Protein AF-A0A535RV31-F1 (afdb_monomer_lite)

Sequence (159 aa):
MTGQFFFTAIAGLALSIAGFGALVATFRRDAAWSRTELWRLRSIVLLGFVCMFLALAPLPLYYAVAGDEMLAIRLSSLLLVIAEVWEVRNALAERNEWQSRDWVRRYIAVAASQVAFNLLNVALGSVWLLMIGLLTRLSHPALLFIRVLRDFQPPIAGE

Foldseek 3Di:
DPCLVLLQVLLVLLQVQLVVLVVVCVVCVPPDDDPVNVVLSVCLNVLSNLLNCLSVQLVVLCVVVVNPQLQSLLVSLVSLLVVLVVVLVVLVVCVVVDPDNVVSVVSNVVSVVLNVLSVVCNVVSDPVSSSVSSVVSSVVSVVSVVVVVVVPPDPDPPD

Structure (mmCIF, N/CA/C/O backbone):
data_AF-A0A535RV31-F1
#
_entry.id   AF-A0A535RV31-F1
#
loop_
_atom_site.group_PDB
_atom_site.id
_atom_site.type_symbol
_atom_site.label_atom_id
_atom_site.label_alt_id
_atom_site.label_comp_id
_atom_site.label_asym_id
_atom_site.label_entity_id
_atom_site.label_seq_id
_atom_site.pdbx_PDB_ins_code
_atom_site.Cartn_x
_atom_site.Cartn_y
_atom_site.Cartn_z
_atom_site.occupancy
_atom_site.B_iso_or_equiv
_atom_site.auth_seq_id
_atom_site.auth_comp_id
_atom_site.auth_asym_id
_atom_site.auth_atom_id
_atom_site.pdbx_PDB_model_num
ATOM 1 N N . MET A 1 1 ? 18.506 0.780 -8.337 1.00 80.31 1 MET A N 1
ATOM 2 C CA . MET A 1 1 ? 17.109 1.206 -8.541 1.00 80.31 1 MET A CA 1
ATOM 3 C C . MET A 1 1 ? 16.897 2.557 -7.880 1.00 80.31 1 MET A C 1
ATOM 5 O O . MET A 1 1 ? 17.259 2.727 -6.716 1.00 80.31 1 MET A O 1
ATOM 9 N N . THR A 1 2 ? 16.336 3.512 -8.608 1.00 92.62 2 THR A N 1
ATOM 10 C CA . THR A 1 2 ? 15.964 4.832 -8.092 1.00 92.62 2 THR A CA 1
ATOM 11 C C . THR A 1 2 ? 14.908 4.684 -6.997 1.00 92.62 2 THR A C 1
ATOM 13 O O . THR A 1 2 ? 14.023 3.839 -7.080 1.00 92.62 2 THR A O 1
ATOM 16 N N . GLY A 1 3 ? 15.002 5.486 -5.935 1.00 92.38 3 GLY A N 1
ATOM 17 C CA . GLY A 1 3 ? 14.011 5.470 -4.852 1.00 92.38 3 GLY A CA 1
ATOM 18 C C . GLY A 1 3 ? 14.163 4.333 -3.834 1.00 92.38 3 GLY A C 1
ATOM 19 O O . GLY A 1 3 ? 13.337 4.228 -2.933 1.00 92.38 3 GLY A O 1
ATOM 20 N N . GLN A 1 4 ? 15.233 3.527 -3.899 1.00 94.44 4 GLN A N 1
ATOM 21 C CA . GLN A 1 4 ? 15.470 2.418 -2.960 1.00 94.44 4 GLN A CA 1
ATOM 22 C C . GLN A 1 4 ? 15.355 2.830 -1.484 1.00 94.44 4 GLN A C 1
ATOM 24 O O . GLN A 1 4 ? 14.677 2.150 -0.718 1.00 94.44 4 GLN A O 1
ATOM 29 N N . PHE A 1 5 ? 15.962 3.958 -1.092 1.00 96.50 5 PHE A N 1
ATOM 30 C CA . PHE A 1 5 ? 15.863 4.474 0.277 1.00 96.50 5 PHE A CA 1
ATOM 31 C C . PHE A 1 5 ? 14.405 4.694 0.705 1.00 96.50 5 PHE A C 1
ATOM 33 O O . PHE A 1 5 ? 13.995 4.254 1.778 1.00 96.50 5 PHE A O 1
ATOM 40 N N . PHE A 1 6 ? 13.601 5.320 -0.158 1.00 97.44 6 PHE A N 1
ATOM 41 C CA . PHE A 1 6 ? 12.187 5.563 0.108 1.00 97.44 6 PHE A CA 1
ATOM 42 C C . PHE A 1 6 ? 11.416 4.254 0.285 1.00 97.44 6 PHE A C 1
ATOM 44 O O . PHE A 1 6 ? 10.672 4.110 1.249 1.00 97.44 6 PHE A O 1
ATOM 51 N N . PHE A 1 7 ? 11.629 3.279 -0.598 1.00 97.50 7 PHE A N 1
ATOM 52 C CA . PHE A 1 7 ? 10.985 1.967 -0.518 1.00 97.50 7 PHE A CA 1
ATOM 53 C C . PHE A 1 7 ? 11.292 1.256 0.802 1.00 97.50 7 PHE A C 1
ATOM 55 O O . PHE A 1 7 ? 10.381 0.801 1.494 1.00 97.50 7 PHE A O 1
ATOM 62 N N . THR A 1 8 ? 12.561 1.251 1.217 1.00 96.88 8 THR A N 1
ATOM 63 C CA . THR A 1 8 ? 12.958 0.683 2.511 1.00 96.88 8 THR A CA 1
ATOM 64 C C . THR A 1 8 ? 12.392 1.462 3.700 1.00 96.88 8 THR A C 1
ATOM 66 O O . THR A 1 8 ? 11.986 0.852 4.688 1.00 96.88 8 THR A O 1
ATOM 69 N N . ALA A 1 9 ? 12.294 2.792 3.603 1.00 97.69 9 ALA A N 1
ATOM 70 C CA . ALA A 1 9 ? 11.711 3.625 4.651 1.00 97.69 9 ALA A CA 1
ATOM 71 C C . ALA A 1 9 ? 10.204 3.366 4.806 1.00 97.69 9 ALA A C 1
ATOM 73 O O . ALA A 1 9 ? 9.735 3.150 5.922 1.00 97.69 9 ALA A O 1
ATOM 74 N N . ILE A 1 10 ? 9.450 3.306 3.702 1.00 97.94 10 ILE A N 1
ATOM 75 C CA . ILE A 1 10 ? 8.023 2.953 3.728 1.00 97.94 10 ILE A CA 1
ATOM 76 C C . ILE A 1 10 ? 7.827 1.545 4.290 1.00 97.94 10 ILE A C 1
ATOM 78 O O . ILE A 1 10 ? 6.932 1.349 5.109 1.00 97.94 10 ILE A O 1
ATOM 82 N N . ALA A 1 11 ? 8.672 0.581 3.914 1.00 97.81 11 ALA A N 1
ATOM 83 C CA . ALA A 1 11 ? 8.607 -0.766 4.469 1.00 97.81 11 ALA A CA 1
ATOM 84 C C . ALA A 1 11 ? 8.814 -0.773 5.994 1.00 97.81 11 ALA A C 1
ATOM 86 O O . ALA A 1 11 ? 8.032 -1.392 6.717 1.00 97.81 11 ALA A O 1
ATOM 87 N N . GLY A 1 12 ? 9.812 -0.036 6.493 1.00 97.62 12 GLY A N 1
ATOM 88 C CA . GLY A 1 12 ? 10.065 0.107 7.928 1.00 97.62 12 GLY A CA 1
ATOM 89 C C . GLY A 1 12 ? 8.914 0.790 8.675 1.00 97.62 12 GLY A C 1
ATOM 90 O O . GLY A 1 12 ? 8.516 0.335 9.750 1.00 97.62 12 GLY A O 1
ATOM 91 N N . LEU A 1 13 ? 8.321 1.836 8.092 1.00 97.31 13 LEU A N 1
ATOM 92 C CA . LEU A 1 13 ? 7.148 2.512 8.654 1.00 97.31 13 LEU A CA 1
ATOM 93 C C . LEU A 1 13 ? 5.928 1.583 8.699 1.00 97.31 13 LEU A C 1
ATOM 95 O O . LEU A 1 13 ? 5.239 1.518 9.716 1.00 97.31 13 LEU A O 1
ATOM 99 N N . ALA A 1 14 ? 5.680 0.831 7.627 1.00 97.12 14 ALA A N 1
ATOM 100 C CA . ALA A 1 14 ? 4.579 -0.120 7.546 1.00 97.12 14 ALA A CA 1
ATOM 101 C C . ALA A 1 14 ? 4.707 -1.237 8.595 1.00 97.12 14 ALA A C 1
ATOM 103 O O . ALA A 1 14 ? 3.740 -1.539 9.300 1.00 97.12 14 ALA A O 1
ATOM 104 N N . LEU A 1 15 ? 5.916 -1.786 8.758 1.00 97.12 15 LEU A N 1
ATOM 105 C CA . LEU A 1 15 ? 6.223 -2.769 9.796 1.00 97.12 15 LEU A CA 1
ATOM 106 C C . LEU A 1 15 ? 6.047 -2.185 11.205 1.00 97.12 15 LEU A C 1
ATOM 108 O O . LEU A 1 15 ? 5.484 -2.845 12.075 1.00 97.12 15 LEU A O 1
ATOM 112 N N . SER A 1 16 ? 6.464 -0.936 11.422 1.00 96.56 16 SER A N 1
ATOM 113 C CA . SER A 1 16 ? 6.292 -0.244 12.706 1.00 96.56 16 SER A CA 1
ATOM 114 C C . SER A 1 16 ? 4.814 -0.078 13.067 1.00 96.56 16 SER A C 1
ATOM 116 O O . SER A 1 16 ? 4.419 -0.381 14.189 1.00 96.56 16 SER A O 1
ATOM 118 N N . ILE A 1 17 ? 3.971 0.324 12.109 1.00 94.75 17 ILE A N 1
ATOM 119 C CA . ILE A 1 17 ? 2.518 0.440 12.312 1.00 94.75 17 ILE A CA 1
ATOM 120 C C . ILE A 1 17 ? 1.896 -0.925 12.641 1.00 94.75 17 ILE A C 1
ATOM 122 O O . ILE A 1 17 ? 1.085 -1.017 13.565 1.00 94.75 17 ILE A O 1
ATOM 126 N N . ALA A 1 18 ? 2.295 -1.991 11.937 1.00 94.31 18 ALA A N 1
ATOM 127 C CA . ALA A 1 18 ? 1.847 -3.347 12.254 1.00 94.31 18 ALA A CA 1
ATOM 128 C C . ALA A 1 18 ? 2.269 -3.763 13.676 1.00 94.31 18 ALA A C 1
ATOM 130 O O . ALA A 1 18 ? 1.452 -4.286 14.436 1.00 94.31 18 ALA A O 1
ATOM 131 N N . GLY A 1 19 ? 3.514 -3.467 14.063 1.00 92.94 19 GLY A N 1
ATOM 132 C CA . GLY A 1 19 ? 4.037 -3.711 15.406 1.00 92.94 19 GLY A CA 1
ATOM 133 C C . GLY A 1 19 ? 3.261 -2.961 16.490 1.00 92.94 19 GLY A C 1
ATOM 134 O O . GLY A 1 19 ? 2.874 -3.560 17.492 1.00 92.94 19 GLY A O 1
ATOM 135 N N . PHE A 1 20 ? 2.947 -1.681 16.276 1.00 90.56 20 PHE A N 1
ATOM 136 C CA . PHE A 1 20 ? 2.119 -0.912 17.207 1.00 90.56 20 PHE A CA 1
ATOM 137 C C . PHE A 1 20 ? 0.701 -1.478 17.327 1.00 90.56 20 PHE A C 1
ATOM 139 O O . PHE A 1 20 ? 0.184 -1.575 18.438 1.00 90.56 20 PHE A O 1
ATOM 146 N N . GLY A 1 21 ? 0.092 -1.920 16.222 1.00 87.50 21 GLY A N 1
ATOM 147 C CA . GLY A 1 21 ? -1.194 -2.623 16.258 1.00 87.50 21 GLY A CA 1
ATOM 148 C C . GLY A 1 21 ? -1.153 -3.881 17.134 1.00 87.50 21 GLY A C 1
ATOM 149 O O . GLY A 1 21 ? -2.038 -4.090 17.963 1.00 87.50 21 GLY A O 1
ATOM 150 N N . ALA A 1 22 ? -0.092 -4.684 17.019 1.00 87.81 22 ALA A N 1
ATOM 151 C CA . ALA A 1 22 ? 0.097 -5.870 17.854 1.00 87.81 22 ALA A CA 1
ATOM 152 C C . ALA A 1 22 ? 0.332 -5.526 19.340 1.00 87.81 22 ALA A C 1
ATOM 154 O O . ALA A 1 22 ? -0.211 -6.192 20.221 1.00 87.81 22 ALA A O 1
ATOM 155 N N . LEU A 1 23 ? 1.087 -4.462 19.640 1.00 89.94 23 LEU A N 1
ATOM 156 C CA . LEU A 1 23 ? 1.290 -3.991 21.016 1.00 89.94 23 LEU A CA 1
ATOM 157 C C . LEU A 1 23 ? -0.024 -3.552 21.669 1.00 89.94 23 LEU A C 1
ATOM 159 O O . LEU A 1 23 ? -0.289 -3.922 22.811 1.00 89.94 23 LEU A O 1
ATOM 163 N N . VAL A 1 24 ? -0.871 -2.822 20.939 1.00 86.19 24 VAL A N 1
ATOM 164 C CA . VAL A 1 24 ? -2.191 -2.405 21.432 1.00 86.19 24 VAL A CA 1
ATOM 165 C C . VAL A 1 24 ? -3.056 -3.613 21.804 1.00 86.19 24 VAL A C 1
ATOM 167 O O . VAL A 1 24 ? -3.704 -3.601 22.852 1.00 86.19 24 VAL A O 1
ATOM 170 N N . ALA A 1 25 ? -3.035 -4.672 20.989 1.00 85.19 25 ALA A N 1
ATOM 171 C CA . ALA A 1 25 ? -3.746 -5.910 21.298 1.00 85.19 25 ALA A CA 1
ATOM 172 C C . ALA A 1 25 ? -3.227 -6.559 22.596 1.00 85.19 25 ALA A C 1
ATOM 174 O O . ALA A 1 25 ? -4.024 -6.984 23.431 1.00 85.19 25 ALA A O 1
ATOM 175 N N . THR A 1 26 ? -1.907 -6.570 22.807 1.00 86.19 26 THR A N 1
ATOM 176 C CA . THR A 1 26 ? -1.280 -7.124 24.018 1.00 86.19 26 THR A CA 1
ATOM 177 C C . THR A 1 26 ? -1.637 -6.334 25.281 1.00 86.19 26 THR A C 1
ATOM 179 O O . THR A 1 26 ? -1.976 -6.934 26.301 1.00 86.19 26 THR A O 1
ATOM 182 N N . PHE A 1 27 ? -1.617 -4.998 25.233 1.00 84.56 27 PHE A N 1
ATOM 183 C CA . PHE A 1 27 ? -1.932 -4.159 26.400 1.00 84.56 27 PHE A CA 1
ATOM 184 C C . PHE A 1 27 ? -3.404 -4.222 26.832 1.00 84.56 27 PHE A C 1
ATOM 186 O O . PHE A 1 27 ? -3.714 -3.931 27.984 1.00 84.56 27 PHE A O 1
ATOM 193 N N . ARG A 1 28 ? -4.313 -4.631 25.940 1.00 80.00 28 ARG A N 1
ATOM 194 C CA . ARG A 1 28 ? -5.748 -4.809 26.227 1.00 80.00 28 ARG A CA 1
ATOM 195 C C . ARG A 1 28 ? -6.199 -6.269 26.141 1.00 80.00 28 ARG A C 1
ATOM 197 O O . ARG A 1 28 ? -7.364 -6.538 25.860 1.00 80.00 28 ARG A O 1
ATOM 204 N N . ARG A 1 29 ? -5.299 -7.219 26.413 1.00 74.88 29 ARG A N 1
ATOM 205 C CA . ARG A 1 29 ? -5.598 -8.662 26.350 1.00 74.88 29 ARG A CA 1
ATOM 206 C C . ARG A 1 29 ? -6.840 -9.074 27.161 1.00 74.88 29 ARG A C 1
ATOM 208 O O . ARG A 1 29 ? -7.578 -9.944 26.720 1.00 74.88 29 ARG A O 1
ATOM 215 N N . ASP A 1 30 ? -7.082 -8.407 28.291 1.00 76.75 30 ASP A N 1
ATOM 216 C CA . ASP A 1 30 ? -8.163 -8.721 29.237 1.00 76.75 30 ASP A CA 1
ATOM 217 C C . ASP A 1 30 ? -9.391 -7.796 29.069 1.00 76.75 30 ASP A C 1
ATOM 219 O O . ASP A 1 30 ? -10.349 -7.873 29.836 1.00 76.75 30 ASP A O 1
ATOM 223 N N . ALA A 1 31 ? -9.383 -6.897 28.076 1.00 77.12 31 ALA A N 1
ATOM 224 C CA . ALA A 1 31 ? -10.493 -5.985 27.820 1.00 77.12 31 ALA A CA 1
ATOM 225 C C . ALA A 1 31 ? -11.602 -6.660 26.996 1.00 77.12 31 ALA A C 1
ATOM 227 O O . ALA A 1 31 ? -11.334 -7.442 26.083 1.00 77.12 31 ALA A O 1
ATOM 228 N N . ALA A 1 32 ? -12.860 -6.291 27.252 1.00 79.25 32 ALA A N 1
ATOM 229 C CA . ALA A 1 32 ? -13.949 -6.621 26.341 1.00 79.25 32 ALA A CA 1
ATOM 230 C C . ALA A 1 32 ? -13.768 -5.830 25.038 1.00 79.25 32 ALA A C 1
ATOM 232 O O . ALA A 1 32 ? -13.712 -4.598 25.054 1.00 79.25 32 ALA A O 1
ATOM 233 N N . TRP A 1 33 ? -13.664 -6.540 23.915 1.00 79.19 33 TRP A N 1
ATOM 234 C CA . TRP A 1 33 ? -13.532 -5.927 22.600 1.00 79.19 33 TRP A CA 1
ATOM 235 C C . TRP A 1 33 ? -14.867 -5.920 21.866 1.00 79.19 33 TRP A C 1
ATOM 237 O O . TRP A 1 33 ? -15.532 -6.950 21.733 1.00 79.19 33 TRP A O 1
ATOM 247 N N . SER A 1 34 ? -15.226 -4.776 21.294 1.00 80.81 34 SER A N 1
ATOM 248 C CA . SER A 1 34 ? -16.249 -4.740 20.256 1.00 80.81 34 SER A CA 1
ATOM 249 C C . SER A 1 34 ? -15.731 -5.405 18.973 1.00 80.81 34 SER A C 1
ATOM 251 O O . SER A 1 34 ? -14.531 -5.409 18.675 1.00 80.81 34 SER A O 1
ATOM 253 N N . ARG A 1 35 ? -16.648 -5.928 18.148 1.00 78.25 35 ARG A N 1
ATOM 254 C CA . ARG A 1 35 ? -16.304 -6.486 16.824 1.00 78.25 35 ARG A CA 1
ATOM 255 C C . ARG A 1 35 ? -15.551 -5.471 15.954 1.00 78.25 35 ARG A C 1
ATOM 257 O O . ARG A 1 35 ? -14.606 -5.835 15.260 1.00 78.25 35 ARG A O 1
ATOM 264 N N . THR A 1 36 ? -15.930 -4.197 16.040 1.00 76.06 36 THR A N 1
ATOM 265 C CA . THR A 1 36 ? -15.329 -3.095 15.279 1.00 76.06 36 THR A CA 1
ATOM 266 C C . THR A 1 36 ? -13.892 -2.795 15.709 1.00 76.06 36 THR A C 1
ATOM 268 O O . THR A 1 36 ? -13.065 -2.448 14.865 1.00 76.06 36 THR A O 1
ATOM 271 N N . GLU A 1 37 ? -13.569 -2.904 17.001 1.00 79.62 37 GLU A N 1
ATOM 272 C CA . GLU A 1 37 ? -12.192 -2.735 17.486 1.00 79.62 37 GLU A CA 1
ATOM 273 C C . GLU A 1 37 ? -11.300 -3.905 17.048 1.00 79.62 37 GLU A C 1
ATOM 275 O O . GLU A 1 37 ? -10.202 -3.668 16.544 1.00 79.62 37 GLU A O 1
ATOM 280 N N . LEU A 1 38 ? -11.787 -5.150 17.157 1.00 83.31 38 LEU A N 1
ATOM 281 C CA . LEU A 1 38 ? -11.052 -6.336 16.692 1.00 83.31 38 LEU A CA 1
ATOM 282 C C . LEU A 1 38 ? -10.774 -6.281 15.192 1.00 83.31 38 LEU A C 1
ATOM 284 O O . LEU A 1 38 ? -9.643 -6.517 14.763 1.00 83.31 38 LEU A O 1
ATOM 288 N N . TRP A 1 39 ? -11.791 -5.937 14.397 1.00 82.69 39 TRP A N 1
ATOM 289 C CA . TRP A 1 39 ? -11.634 -5.758 12.958 1.00 82.69 39 TRP A CA 1
ATOM 290 C C . TRP A 1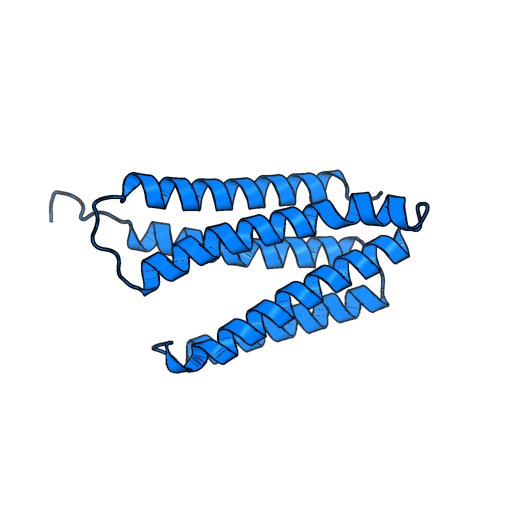 39 ? -10.590 -4.678 12.658 1.00 82.69 39 TRP A C 1
ATOM 292 O O . TRP A 1 39 ? -9.678 -4.919 11.873 1.00 82.69 39 TRP A O 1
ATOM 302 N N . ARG A 1 40 ? -10.642 -3.522 13.339 1.00 84.44 40 ARG A N 1
ATOM 303 C CA . ARG A 1 40 ? -9.667 -2.439 13.131 1.00 84.44 40 ARG A CA 1
ATOM 304 C C . ARG A 1 40 ? -8.241 -2.870 13.446 1.00 84.44 40 ARG A C 1
ATOM 306 O O . ARG A 1 40 ? -7.359 -2.617 12.631 1.00 84.44 40 ARG A O 1
ATOM 313 N N . LEU A 1 41 ? -8.009 -3.524 14.583 1.00 87.88 41 LEU A N 1
ATOM 314 C CA . LEU A 1 41 ? -6.674 -3.999 14.957 1.00 87.88 41 LEU A CA 1
ATOM 315 C C . LEU A 1 41 ? -6.138 -5.034 13.974 1.00 87.88 41 LEU A C 1
ATOM 317 O O . LEU A 1 41 ? -5.004 -4.907 13.509 1.00 87.88 41 LEU A O 1
ATOM 321 N N . ARG A 1 42 ? -6.966 -6.011 13.594 1.00 87.94 42 ARG A N 1
ATOM 322 C CA . ARG A 1 42 ? -6.605 -7.001 12.575 1.00 87.94 42 ARG A CA 1
ATOM 323 C C . ARG A 1 42 ? -6.262 -6.326 11.246 1.00 87.94 42 ARG A C 1
ATOM 325 O O . ARG A 1 42 ? -5.250 -6.673 10.639 1.00 87.94 42 ARG A O 1
ATOM 332 N N . SER A 1 43 ? -7.059 -5.348 10.822 1.00 88.06 43 SER A N 1
ATOM 333 C CA . SER A 1 43 ? -6.828 -4.589 9.593 1.00 88.06 43 SER A CA 1
ATOM 334 C C . SER A 1 43 ? -5.531 -3.784 9.650 1.00 88.06 43 SER A C 1
ATOM 336 O O . SER A 1 43 ? -4.775 -3.834 8.689 1.00 88.06 43 SER A O 1
ATOM 338 N N . ILE A 1 44 ? -5.207 -3.115 10.765 1.00 90.88 44 ILE A N 1
ATOM 339 C CA . ILE A 1 44 ? -3.932 -2.388 10.933 1.00 90.88 44 ILE A CA 1
ATOM 340 C C . ILE A 1 44 ? -2.740 -3.321 10.697 1.00 90.88 44 ILE A C 1
ATOM 342 O O . ILE A 1 44 ? -1.849 -2.989 9.916 1.00 90.88 44 ILE A O 1
ATOM 346 N N . VAL A 1 45 ? -2.740 -4.493 11.340 1.00 93.00 45 VAL A N 1
ATOM 347 C CA . VAL A 1 45 ? -1.636 -5.457 11.241 1.00 93.00 45 VAL A CA 1
ATOM 348 C C . VAL A 1 45 ? -1.534 -6.032 9.828 1.00 93.00 45 VAL A C 1
ATOM 350 O O . VAL A 1 45 ? -0.461 -5.994 9.228 1.00 93.00 45 VAL A O 1
ATOM 353 N N . LEU A 1 46 ? -2.646 -6.520 9.265 1.00 92.19 46 LEU A N 1
ATOM 354 C CA . LEU A 1 46 ? -2.663 -7.101 7.920 1.00 92.19 46 LEU A CA 1
ATOM 355 C C . LEU A 1 46 ? -2.250 -6.083 6.854 1.00 92.19 46 LEU A C 1
ATOM 357 O O . LEU A 1 46 ? -1.385 -6.373 6.030 1.00 92.19 46 LEU A O 1
ATOM 361 N N . LEU A 1 47 ? -2.829 -4.883 6.884 1.00 92.56 47 LEU A N 1
ATOM 362 C CA . LEU A 1 47 ? -2.503 -3.824 5.932 1.00 92.56 47 LEU A CA 1
ATOM 363 C C . LEU A 1 47 ? -1.064 -3.341 6.104 1.00 92.56 47 LEU A C 1
ATOM 365 O O . LEU A 1 47 ? -0.398 -3.100 5.104 1.00 92.56 47 LEU A O 1
ATOM 369 N N . GLY A 1 48 ? -0.562 -3.241 7.337 1.00 95.31 48 GLY A N 1
ATOM 370 C CA . GLY A 1 48 ? 0.837 -2.907 7.599 1.00 95.31 48 GLY A CA 1
ATOM 371 C C . GLY A 1 48 ? 1.797 -3.915 6.961 1.00 95.31 48 GLY A C 1
ATOM 372 O O . GLY A 1 48 ? 2.712 -3.516 6.243 1.00 95.31 48 GLY A O 1
ATOM 373 N N . PHE A 1 49 ? 1.545 -5.220 7.109 1.00 95.75 49 PHE A N 1
ATOM 374 C CA . PHE A 1 49 ? 2.349 -6.244 6.432 1.00 95.75 49 PHE A CA 1
ATOM 375 C C . PHE A 1 49 ? 2.231 -6.184 4.907 1.00 95.75 49 PHE A C 1
ATOM 377 O O . PHE A 1 49 ? 3.245 -6.258 4.215 1.00 95.75 49 PHE A O 1
ATOM 384 N N . VAL A 1 50 ? 1.023 -6.008 4.369 1.00 96.06 50 VAL A N 1
ATOM 385 C CA . VAL A 1 50 ? 0.820 -5.863 2.919 1.00 96.06 50 VAL A CA 1
ATOM 386 C C . VAL A 1 50 ? 1.592 -4.652 2.386 1.00 96.06 50 VAL A C 1
ATOM 388 O O . VAL A 1 50 ? 2.335 -4.786 1.419 1.00 96.06 50 VAL A O 1
ATOM 391 N N . CYS A 1 51 ? 1.493 -3.493 3.040 1.00 96.75 51 CYS A N 1
ATOM 392 C CA . CYS A 1 51 ? 2.249 -2.292 2.682 1.00 96.75 51 CYS A CA 1
ATOM 393 C C . CYS A 1 51 ? 3.762 -2.519 2.748 1.00 96.75 51 CYS A C 1
ATOM 395 O O . CYS A 1 51 ? 4.476 -2.063 1.859 1.00 96.75 51 CYS A O 1
ATOM 397 N N . MET A 1 52 ? 4.252 -3.243 3.760 1.00 97.88 52 MET A N 1
ATOM 398 C CA . MET A 1 52 ? 5.668 -3.593 3.874 1.00 97.88 52 MET A CA 1
ATOM 399 C C . MET A 1 52 ? 6.132 -4.411 2.664 1.00 97.88 52 MET A C 1
ATOM 401 O O . MET A 1 52 ? 7.117 -4.047 2.025 1.00 97.88 52 MET A O 1
ATOM 405 N N . PHE A 1 53 ? 5.415 -5.482 2.312 1.00 97.94 53 PHE A N 1
ATOM 406 C CA . PHE A 1 53 ? 5.780 -6.312 1.162 1.00 97.94 53 PHE A CA 1
ATOM 407 C C . PHE A 1 53 ? 5.675 -5.554 -0.161 1.00 97.94 53 PHE A C 1
ATOM 409 O O . PHE A 1 53 ? 6.572 -5.669 -0.991 1.00 97.94 53 PHE A O 1
ATOM 416 N N . LEU A 1 54 ? 4.635 -4.737 -0.345 1.00 98.00 54 LEU A N 1
ATOM 417 C CA . LEU A 1 54 ? 4.483 -3.898 -1.537 1.00 98.00 54 LEU A CA 1
ATOM 418 C C . LEU A 1 54 ? 5.603 -2.863 -1.662 1.00 98.00 54 LEU A C 1
ATOM 420 O O . LEU A 1 54 ? 6.068 -2.606 -2.766 1.00 98.00 54 LEU A O 1
ATOM 424 N N . ALA A 1 55 ? 6.059 -2.294 -0.546 1.00 98.06 55 ALA A N 1
ATOM 425 C CA . ALA A 1 55 ? 7.170 -1.354 -0.536 1.00 98.06 55 ALA A CA 1
ATOM 426 C C . ALA A 1 55 ? 8.514 -2.038 -0.802 1.00 98.06 55 ALA A C 1
ATOM 428 O O . ALA A 1 55 ? 9.376 -1.436 -1.426 1.00 98.06 55 ALA A O 1
ATOM 429 N N . LEU A 1 56 ? 8.698 -3.293 -0.380 1.00 98.00 56 LEU A N 1
ATOM 430 C CA . LEU A 1 56 ? 9.914 -4.057 -0.672 1.00 98.00 56 LEU A CA 1
ATOM 431 C C . LEU A 1 56 ? 9.936 -4.640 -2.087 1.00 98.00 56 LEU A C 1
ATOM 433 O O . LEU A 1 56 ? 11.022 -4.789 -2.638 1.00 98.00 56 LEU A O 1
ATOM 437 N N . ALA A 1 57 ? 8.775 -4.936 -2.679 1.00 97.88 57 ALA A N 1
ATOM 438 C CA . ALA A 1 57 ? 8.622 -5.587 -3.983 1.00 97.88 57 ALA A CA 1
ATOM 439 C C . ALA A 1 57 ? 9.409 -4.970 -5.160 1.00 97.88 57 ALA A C 1
ATOM 441 O O . ALA A 1 57 ? 9.880 -5.749 -5.993 1.00 97.88 57 ALA A O 1
ATOM 442 N N . PRO A 1 58 ? 9.619 -3.641 -5.265 1.00 97.94 58 PRO A N 1
ATOM 443 C CA . PRO A 1 58 ? 10.314 -3.072 -6.413 1.00 97.94 58 PRO A CA 1
ATOM 444 C C . PRO A 1 58 ? 11.750 -3.579 -6.572 1.00 97.94 58 PRO A C 1
ATOM 446 O O . PRO A 1 58 ? 12.201 -3.799 -7.693 1.00 97.94 58 PRO A O 1
ATOM 449 N N . LEU A 1 59 ? 12.452 -3.842 -5.465 1.00 96.25 59 LEU A N 1
ATOM 450 C CA . LEU A 1 59 ? 13.840 -4.298 -5.494 1.00 96.25 59 LEU A CA 1
ATOM 451 C C . LEU A 1 59 ? 14.016 -5.734 -6.039 1.00 96.25 59 LEU A C 1
ATOM 453 O O . LEU A 1 59 ? 14.796 -5.906 -6.975 1.00 96.25 59 LEU A O 1
ATOM 457 N N . PRO A 1 60 ? 13.332 -6.779 -5.526 1.00 97.25 60 PRO A N 1
ATOM 458 C CA . PRO A 1 60 ? 13.415 -8.112 -6.113 1.00 97.25 60 PRO A CA 1
ATOM 459 C C . PRO A 1 60 ? 12.848 -8.147 -7.535 1.00 97.25 60 PRO A C 1
ATOM 461 O O . PRO A 1 60 ? 13.402 -8.854 -8.371 1.00 97.25 60 PRO A O 1
ATOM 464 N N . LEU A 1 61 ? 11.809 -7.359 -7.845 1.00 98.00 61 LEU A N 1
ATOM 465 C CA . LEU A 1 61 ? 11.289 -7.264 -9.211 1.00 98.00 61 LEU A CA 1
ATOM 466 C C . LEU A 1 61 ? 12.329 -6.689 -10.171 1.00 98.00 61 LEU A C 1
ATOM 468 O O . LEU A 1 61 ? 12.512 -7.261 -11.238 1.00 98.00 61 LEU A O 1
ATOM 472 N N . TYR A 1 62 ? 13.053 -5.637 -9.775 1.00 98.06 62 TYR A N 1
ATOM 473 C CA . TYR A 1 62 ? 14.158 -5.065 -10.551 1.00 98.06 62 TYR A CA 1
ATOM 474 C C . TYR A 1 62 ? 15.204 -6.114 -10.933 1.00 98.06 62 TYR A C 1
ATOM 476 O O . TYR A 1 62 ? 15.595 -6.200 -12.096 1.00 98.06 62 TYR A O 1
ATOM 484 N N . TYR A 1 63 ? 15.613 -6.962 -9.987 1.00 97.44 63 TYR A N 1
ATOM 485 C CA . TYR A 1 63 ? 16.552 -8.044 -10.284 1.00 97.44 63 TYR A CA 1
ATOM 486 C C . TYR A 1 63 ? 15.927 -9.164 -11.127 1.00 97.44 63 TYR A C 1
ATOM 488 O O . TYR A 1 63 ? 16.598 -9.705 -12.003 1.00 97.44 63 TYR A O 1
ATOM 496 N N . ALA A 1 64 ? 14.647 -9.484 -10.917 1.00 97.75 64 ALA A N 1
ATOM 497 C CA . ALA A 1 64 ? 13.938 -10.506 -11.687 1.00 97.75 64 ALA A CA 1
ATOM 498 C C . ALA A 1 64 ? 13.779 -10.136 -13.172 1.00 97.75 64 ALA A C 1
ATOM 500 O O . ALA A 1 64 ? 13.758 -11.023 -14.022 1.00 97.75 64 ALA A O 1
ATOM 501 N N . VAL A 1 65 ? 13.706 -8.841 -13.491 1.00 97.88 65 VAL A N 1
ATOM 502 C CA . VAL A 1 65 ? 13.621 -8.333 -14.872 1.00 97.88 65 VAL A CA 1
ATOM 503 C C . VAL A 1 65 ? 14.970 -7.859 -15.420 1.00 97.88 65 VAL A C 1
ATOM 505 O O . VAL A 1 65 ? 15.027 -6.977 -16.272 1.00 97.88 65 VAL A O 1
ATOM 508 N N . ALA A 1 66 ? 16.070 -8.435 -14.922 1.00 97.44 66 ALA A N 1
ATOM 509 C CA . ALA A 1 66 ? 17.435 -8.164 -15.383 1.00 97.44 66 ALA A CA 1
ATOM 510 C C . ALA A 1 66 ? 17.847 -6.675 -15.338 1.00 97.44 66 ALA A C 1
ATOM 512 O O . ALA A 1 66 ? 18.667 -6.223 -16.134 1.00 97.44 66 ALA A O 1
ATOM 513 N N . GLY A 1 67 ? 17.300 -5.912 -14.388 1.00 96.31 67 GLY A N 1
ATOM 514 C CA . GLY A 1 67 ? 17.612 -4.496 -14.198 1.00 96.31 67 GLY A CA 1
ATOM 515 C C . GLY A 1 67 ? 16.771 -3.522 -15.028 1.00 96.31 67 GLY A C 1
ATOM 516 O O . GLY A 1 67 ? 17.068 -2.329 -15.019 1.00 96.31 67 GLY A O 1
ATOM 517 N N . ASP A 1 68 ? 15.716 -3.978 -15.713 1.00 97.69 68 ASP A N 1
ATOM 518 C CA . ASP A 1 68 ? 14.740 -3.080 -16.343 1.00 97.69 68 ASP A CA 1
ATOM 519 C C . ASP A 1 68 ? 13.909 -2.346 -15.273 1.00 97.69 68 ASP A C 1
ATOM 521 O O . ASP A 1 68 ? 12.923 -2.849 -14.727 1.00 97.69 68 ASP A O 1
ATOM 525 N N . GLU A 1 69 ? 14.333 -1.124 -14.957 1.00 96.88 69 GLU A N 1
ATOM 526 C CA . GLU A 1 69 ? 13.701 -0.288 -13.939 1.00 96.88 69 GLU A CA 1
ATOM 527 C C . GLU A 1 69 ? 12.252 0.067 -14.278 1.00 96.88 69 GLU A C 1
ATOM 529 O O . GLU A 1 69 ? 11.386 0.017 -13.401 1.00 96.88 69 GLU A O 1
ATOM 534 N N . MET A 1 70 ? 11.964 0.375 -15.544 1.00 97.75 70 MET A N 1
ATOM 535 C CA . MET A 1 70 ? 10.614 0.740 -15.960 1.00 97.75 70 MET A CA 1
ATOM 536 C C . MET A 1 70 ? 9.674 -0.453 -15.791 1.00 97.75 70 MET A C 1
ATOM 538 O O . MET A 1 70 ? 8.596 -0.310 -15.209 1.00 97.75 70 MET A O 1
ATOM 542 N N . LEU A 1 71 ? 10.081 -1.644 -16.238 1.00 98.19 71 LEU A N 1
ATOM 543 C CA . LEU A 1 71 ? 9.275 -2.852 -16.084 1.00 98.19 71 LEU A CA 1
ATOM 544 C C . LEU A 1 71 ? 9.075 -3.218 -14.607 1.00 98.19 71 LEU A C 1
ATOM 546 O O . LEU A 1 71 ? 7.956 -3.544 -14.208 1.00 98.19 71 LEU A O 1
ATOM 550 N N . ALA A 1 72 ? 10.104 -3.082 -13.769 1.00 98.38 72 ALA A N 1
ATOM 551 C CA . ALA A 1 72 ? 9.992 -3.312 -12.330 1.00 98.38 72 ALA A CA 1
ATOM 552 C C . ALA A 1 72 ? 8.985 -2.366 -11.655 1.00 98.38 72 ALA A C 1
ATOM 554 O O . ALA A 1 72 ? 8.181 -2.802 -10.824 1.00 98.38 72 ALA A O 1
ATOM 555 N N . ILE A 1 73 ? 8.973 -1.084 -12.037 1.00 98.44 73 ILE A N 1
ATOM 556 C CA . ILE A 1 73 ? 8.004 -0.098 -11.535 1.00 98.44 73 ILE A CA 1
ATOM 557 C C . ILE A 1 73 ? 6.584 -0.452 -11.981 1.00 98.44 73 ILE A C 1
ATOM 559 O O . ILE A 1 73 ? 5.653 -0.385 -11.172 1.00 98.44 73 ILE A O 1
ATOM 563 N N . ARG A 1 74 ? 6.399 -0.861 -13.242 1.00 98.56 74 ARG A N 1
ATOM 564 C CA . ARG A 1 74 ? 5.090 -1.284 -13.760 1.00 98.56 74 ARG A CA 1
ATOM 565 C C . ARG A 1 74 ? 4.560 -2.505 -13.014 1.00 98.56 74 ARG A C 1
ATOM 567 O O . ARG A 1 74 ? 3.410 -2.499 -12.585 1.00 98.56 74 ARG A O 1
ATOM 574 N N . LEU A 1 75 ? 5.405 -3.511 -12.788 1.00 98.56 75 LEU A N 1
ATOM 575 C CA . LEU A 1 75 ? 5.047 -4.709 -12.024 1.00 98.56 75 LEU A CA 1
ATOM 576 C C . LEU A 1 75 ? 4.736 -4.383 -10.557 1.00 98.56 75 LEU A C 1
ATOM 578 O O . LEU A 1 75 ? 3.750 -4.872 -10.014 1.00 98.56 75 LEU A O 1
ATOM 582 N N . SER A 1 76 ? 5.513 -3.500 -9.930 1.00 98.38 76 SER A N 1
ATOM 583 C CA . SER A 1 76 ? 5.247 -3.043 -8.556 1.00 98.38 76 SER A CA 1
ATOM 584 C C . SER A 1 76 ? 3.919 -2.291 -8.450 1.00 98.38 76 SER A C 1
ATOM 586 O O . SER A 1 76 ? 3.141 -2.510 -7.524 1.00 98.38 76 SER A O 1
ATOM 588 N N . SER A 1 77 ? 3.624 -1.441 -9.436 1.00 98.50 77 SER A N 1
ATOM 589 C CA . SER A 1 77 ? 2.350 -0.718 -9.521 1.00 98.50 77 SER A CA 1
ATOM 590 C C . SER A 1 77 ? 1.180 -1.674 -9.765 1.00 98.50 77 SER A C 1
ATOM 592 O O . SER A 1 77 ? 0.101 -1.483 -9.213 1.00 98.50 77 SER A O 1
ATOM 594 N N . LEU A 1 78 ? 1.396 -2.752 -10.524 1.00 98.50 78 LEU A N 1
ATOM 595 C CA . LEU A 1 78 ? 0.397 -3.799 -10.719 1.00 98.50 78 LEU A CA 1
ATOM 596 C C . LEU A 1 78 ? 0.103 -4.547 -9.412 1.00 98.50 78 LEU A C 1
ATOM 598 O O . LEU A 1 78 ? -1.059 -4.814 -9.114 1.00 98.50 78 LEU A O 1
ATOM 602 N N . LEU A 1 79 ? 1.124 -4.844 -8.602 1.00 98.31 79 LEU A N 1
ATOM 603 C CA . LEU A 1 79 ? 0.924 -5.443 -7.278 1.00 98.31 79 LEU A CA 1
ATOM 604 C C . LEU A 1 79 ? 0.107 -4.530 -6.352 1.00 98.31 79 LEU A C 1
ATOM 606 O O . LEU A 1 79 ? -0.764 -5.025 -5.636 1.00 98.31 79 LEU A O 1
ATOM 610 N N . LEU A 1 80 ? 0.334 -3.211 -6.403 1.00 97.31 80 LEU A N 1
ATOM 611 C CA . LEU A 1 80 ? -0.504 -2.235 -5.695 1.00 97.31 80 LEU A CA 1
ATOM 612 C C . LEU A 1 80 ? -1.964 -2.314 -6.146 1.00 97.31 80 LEU A C 1
ATOM 614 O O . LEU A 1 80 ? -2.844 -2.471 -5.303 1.00 97.31 80 LEU A O 1
ATOM 618 N N . VAL A 1 81 ? -2.214 -2.299 -7.460 1.00 98.00 81 VAL A N 1
ATOM 619 C CA . VAL A 1 81 ? -3.569 -2.435 -8.020 1.00 98.00 81 VAL A CA 1
ATOM 620 C C . VAL A 1 81 ? -4.236 -3.724 -7.540 1.00 98.00 81 VAL A C 1
ATOM 622 O O . VAL A 1 81 ? -5.391 -3.696 -7.121 1.00 98.00 81 VAL A O 1
ATOM 625 N N . ILE A 1 82 ? -3.527 -4.856 -7.567 1.00 97.50 82 ILE A N 1
ATOM 626 C CA . ILE A 1 82 ? -4.066 -6.147 -7.114 1.00 97.50 82 ILE A CA 1
ATOM 627 C C . ILE A 1 82 ? -4.463 -6.079 -5.635 1.00 97.50 82 ILE A C 1
ATOM 629 O O . ILE A 1 82 ? -5.560 -6.514 -5.278 1.00 97.50 82 ILE A O 1
ATOM 633 N N . ALA A 1 83 ? -3.605 -5.513 -4.783 1.00 95.19 83 ALA A N 1
ATOM 634 C CA . ALA A 1 83 ? -3.880 -5.370 -3.357 1.00 95.19 83 ALA A CA 1
ATOM 635 C C . ALA A 1 83 ? -5.081 -4.447 -3.083 1.00 95.19 83 ALA A C 1
ATOM 637 O O . ALA A 1 83 ? -5.928 -4.768 -2.250 1.00 95.19 83 ALA A O 1
ATOM 638 N N . GLU A 1 84 ? -5.189 -3.330 -3.803 1.00 94.00 84 GLU A N 1
ATOM 639 C CA . GLU A 1 84 ? -6.297 -2.378 -3.677 1.00 94.00 84 GLU A CA 1
ATOM 640 C C . GLU A 1 84 ? -7.622 -2.972 -4.169 1.00 94.00 84 GLU A C 1
ATOM 642 O O . GLU A 1 84 ? -8.644 -2.859 -3.492 1.00 94.00 84 GLU A O 1
ATOM 647 N N . VAL A 1 85 ? -7.615 -3.678 -5.304 1.00 94.69 85 VAL A N 1
ATOM 648 C CA . VAL A 1 85 ? -8.797 -4.389 -5.817 1.00 94.69 85 VAL A CA 1
ATOM 649 C C . VAL A 1 85 ? -9.243 -5.477 -4.845 1.00 94.69 85 VAL A C 1
ATOM 651 O O . VAL A 1 85 ? -10.444 -5.644 -4.623 1.00 94.69 85 VAL A O 1
ATOM 654 N N . TRP A 1 86 ? -8.302 -6.218 -4.256 1.00 92.19 86 TRP A N 1
ATOM 655 C CA . TRP A 1 86 ? -8.612 -7.217 -3.236 1.00 92.19 86 TRP A CA 1
ATOM 656 C C . TRP A 1 86 ? -9.282 -6.585 -2.010 1.00 92.19 86 TRP A C 1
ATOM 658 O O . TRP A 1 86 ? -10.298 -7.094 -1.537 1.00 92.19 86 TRP A O 1
ATOM 668 N N . GLU A 1 87 ? -8.796 -5.433 -1.549 1.00 87.44 87 GLU A N 1
ATOM 669 C CA . GLU A 1 87 ? -9.400 -4.725 -0.419 1.00 87.44 87 GLU A CA 1
ATOM 670 C C . GLU A 1 87 ? -10.806 -4.197 -0.736 1.00 87.44 87 GLU A C 1
ATOM 672 O O . GLU A 1 87 ? -11.731 -4.395 0.052 1.00 87.44 87 GLU A O 1
ATOM 677 N N . VAL A 1 88 ? -11.008 -3.613 -1.924 1.00 88.75 88 VAL A N 1
ATOM 678 C CA . VAL A 1 88 ? -12.336 -3.176 -2.391 1.00 88.75 88 VAL A CA 1
ATOM 679 C C . VAL A 1 88 ? -13.311 -4.348 -2.448 1.00 88.75 88 VAL A C 1
ATOM 681 O O . VAL A 1 88 ? -14.461 -4.214 -2.028 1.00 88.75 88 VAL A O 1
ATOM 684 N N . ARG A 1 89 ? -12.865 -5.510 -2.942 1.00 90.12 89 ARG A N 1
ATOM 685 C CA . ARG A 1 89 ? -13.683 -6.730 -2.978 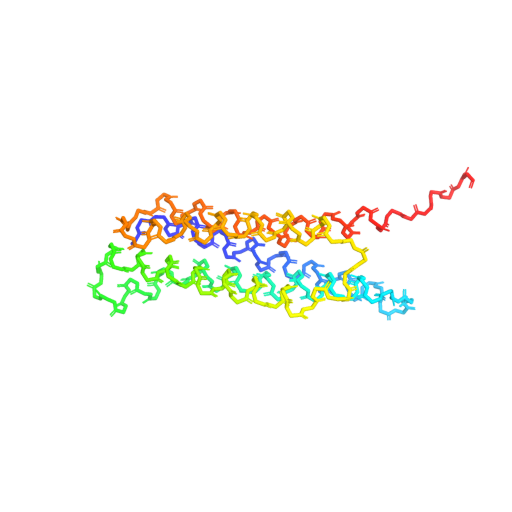1.00 90.12 89 ARG A CA 1
ATOM 686 C C . ARG A 1 89 ? -14.095 -7.172 -1.577 1.00 90.12 89 ARG A C 1
ATOM 688 O O . ARG A 1 89 ? -15.273 -7.460 -1.380 1.00 90.12 89 ARG A O 1
ATOM 695 N N . ASN A 1 90 ? -13.173 -7.172 -0.616 1.00 85.62 90 ASN A N 1
ATOM 696 C CA . ASN A 1 90 ? -13.482 -7.535 0.768 1.00 85.62 90 ASN A CA 1
ATOM 697 C C . ASN A 1 90 ? -14.472 -6.547 1.399 1.00 85.62 90 ASN A C 1
ATOM 699 O O . ASN A 1 90 ? -15.492 -6.964 1.941 1.00 85.62 90 ASN A O 1
ATOM 703 N N . ALA A 1 91 ? -14.255 -5.240 1.231 1.00 82.44 91 ALA A N 1
ATOM 704 C CA . ALA A 1 91 ? -15.171 -4.218 1.738 1.00 82.44 91 ALA A CA 1
ATOM 705 C C . ALA A 1 91 ? -16.582 -4.326 1.125 1.00 82.44 91 ALA A C 1
ATOM 707 O O . ALA A 1 91 ? -17.586 -4.115 1.806 1.00 82.44 91 ALA A O 1
ATOM 708 N N . LEU A 1 92 ? -16.679 -4.684 -0.159 1.00 85.56 92 LEU A N 1
ATOM 709 C CA . LEU A 1 92 ? -17.952 -4.922 -0.845 1.00 85.56 92 LEU A CA 1
ATOM 710 C C . LEU A 1 92 ? -18.654 -6.210 -0.401 1.00 85.56 92 LEU A C 1
ATOM 712 O O . LEU A 1 92 ? -19.890 -6.247 -0.409 1.00 85.56 92 LEU A O 1
ATOM 716 N N . ALA A 1 93 ? -17.895 -7.254 -0.061 1.00 85.56 93 ALA A N 1
ATOM 717 C CA . ALA A 1 93 ? -18.422 -8.511 0.464 1.00 85.56 93 ALA A CA 1
ATOM 718 C C . ALA A 1 93 ? -18.973 -8.320 1.883 1.00 85.56 93 ALA A C 1
ATOM 720 O O . ALA A 1 93 ? -20.084 -8.751 2.181 1.00 85.56 93 ALA A O 1
ATOM 721 N N . GLU A 1 94 ? -18.248 -7.573 2.712 1.00 81.12 94 GLU A N 1
ATOM 722 C CA . GLU A 1 94 ? -18.620 -7.267 4.094 1.00 81.12 94 GLU A CA 1
ATOM 723 C C . GLU A 1 94 ? -19.658 -6.137 4.194 1.00 81.12 94 GLU A C 1
ATOM 725 O O . GLU A 1 94 ? -20.117 -5.835 5.287 1.00 81.12 94 GLU A O 1
ATOM 730 N N . ARG A 1 95 ? -20.079 -5.509 3.079 1.00 76.38 95 ARG A N 1
ATOM 731 C CA . ARG A 1 95 ? -20.894 -4.270 3.047 1.00 76.38 95 ARG A CA 1
ATOM 732 C C . ARG A 1 95 ? -22.147 -4.273 3.934 1.00 76.38 95 ARG A C 1
ATOM 734 O O . ARG A 1 95 ? -22.582 -3.208 4.359 1.00 76.38 95 ARG A O 1
ATOM 741 N N . ASN A 1 96 ? -22.742 -5.442 4.171 1.00 75.50 96 ASN A N 1
ATOM 742 C CA . ASN A 1 96 ? -23.959 -5.595 4.974 1.00 75.50 96 ASN A CA 1
ATOM 743 C C . ASN A 1 96 ? -23.684 -5.559 6.486 1.00 75.50 96 ASN A C 1
ATOM 745 O O . ASN A 1 96 ? -24.609 -5.348 7.264 1.00 75.50 96 ASN A O 1
ATOM 749 N N . GLU A 1 97 ? -22.433 -5.752 6.899 1.00 73.94 97 GLU A N 1
ATOM 750 C CA . GLU A 1 97 ? -21.991 -5.710 8.296 1.00 73.94 97 GLU A CA 1
ATOM 751 C C . GLU A 1 97 ? -21.664 -4.279 8.755 1.00 73.94 97 GLU A C 1
ATOM 753 O O . GLU A 1 97 ? -21.574 -4.000 9.952 1.00 73.94 97 GLU A O 1
ATOM 758 N N . TRP A 1 98 ? -21.521 -3.346 7.810 1.00 67.81 98 TRP A N 1
ATOM 759 C CA . TRP A 1 98 ? -21.189 -1.952 8.086 1.00 67.81 98 TRP A CA 1
ATOM 760 C C . TRP A 1 98 ? -22.432 -1.140 8.448 1.00 67.81 98 TRP A C 1
ATOM 762 O O . TRP A 1 98 ? -23.398 -1.070 7.691 1.00 67.81 98 TRP A O 1
ATOM 772 N N . GLN A 1 99 ? -22.372 -0.436 9.581 1.00 65.81 99 GLN A N 1
ATOM 773 C CA . GLN A 1 99 ? -23.487 0.370 10.097 1.00 65.81 99 GLN A CA 1
ATOM 774 C C . GLN A 1 99 ? -23.861 1.572 9.204 1.00 65.81 99 GLN A C 1
ATOM 776 O O . GLN A 1 99 ? -24.980 2.070 9.291 1.00 65.81 99 GLN A O 1
ATOM 781 N N . SER A 1 100 ? -22.957 2.050 8.336 1.00 76.19 100 SER A N 1
ATOM 782 C CA . SER A 1 100 ? -23.183 3.223 7.478 1.00 76.19 100 SER A CA 1
ATOM 783 C C . SER A 1 100 ? -22.855 2.939 6.013 1.00 76.19 100 SER A C 1
ATOM 785 O O . SER A 1 100 ? -21.698 2.726 5.644 1.00 76.19 100 SER A O 1
ATOM 787 N N . ARG A 1 101 ? -23.874 3.019 5.147 1.00 78.06 101 ARG A N 1
ATOM 788 C CA . ARG A 1 101 ? -23.714 2.885 3.687 1.00 78.06 101 ARG A CA 1
ATOM 789 C C . ARG A 1 101 ? -22.896 4.027 3.075 1.00 78.06 101 ARG A C 1
ATOM 791 O O . ARG A 1 101 ? -22.158 3.804 2.116 1.00 78.06 101 ARG A O 1
ATOM 798 N N . ASP A 1 102 ? -22.980 5.228 3.646 1.00 82.62 102 ASP A N 1
ATOM 799 C CA . ASP A 1 102 ? -22.223 6.393 3.172 1.00 82.62 102 ASP A CA 1
ATOM 800 C C . ASP A 1 102 ? -20.723 6.240 3.410 1.00 82.62 102 ASP A C 1
ATOM 802 O O . ASP A 1 102 ? -19.915 6.642 2.569 1.00 82.62 102 ASP A O 1
ATOM 806 N N . TRP A 1 103 ? -20.342 5.616 4.529 1.00 78.62 103 TRP A N 1
ATOM 807 C CA . TRP A 1 103 ? -18.947 5.290 4.806 1.00 78.62 103 TRP A CA 1
ATOM 808 C C . TRP A 1 103 ? -18.380 4.348 3.741 1.00 78.62 103 TRP A C 1
ATOM 810 O O . TRP A 1 103 ? -17.346 4.653 3.146 1.00 78.62 103 TRP A O 1
ATOM 820 N N . VAL A 1 104 ? -19.105 3.264 3.433 1.00 79.81 104 VAL A N 1
ATOM 821 C CA . VAL A 1 104 ? -18.708 2.277 2.415 1.00 79.81 104 VAL A CA 1
ATOM 822 C C . VAL A 1 104 ? -18.564 2.946 1.047 1.00 79.81 104 VAL A C 1
ATOM 824 O O . VAL A 1 104 ? -17.561 2.746 0.365 1.00 79.81 104 VAL A O 1
ATOM 827 N N . ARG A 1 105 ? -19.509 3.815 0.662 1.00 85.44 105 ARG A N 1
ATOM 828 C CA . ARG A 1 105 ? -19.450 4.551 -0.611 1.00 85.44 105 ARG A CA 1
ATOM 829 C C . ARG A 1 105 ? -18.215 5.450 -0.713 1.00 85.44 105 ARG A C 1
ATOM 831 O O . ARG A 1 105 ? -17.547 5.437 -1.744 1.00 85.44 105 ARG A O 1
ATOM 838 N N . ARG A 1 106 ? -17.902 6.229 0.332 1.00 85.25 106 ARG A N 1
ATOM 839 C CA . ARG A 1 106 ? -16.718 7.112 0.347 1.00 85.25 106 ARG A CA 1
ATOM 840 C C . ARG A 1 106 ? -15.423 6.310 0.308 1.00 85.25 106 ARG A C 1
ATOM 842 O O . ARG A 1 106 ? -14.514 6.665 -0.434 1.00 85.25 106 ARG A O 1
ATOM 849 N N . TYR A 1 107 ? -15.362 5.225 1.073 1.00 84.31 107 TYR A N 1
ATOM 850 C CA . TYR A 1 107 ? -14.218 4.327 1.090 1.00 84.31 107 TYR A CA 1
ATOM 851 C C . TYR A 1 107 ? -13.963 3.713 -0.298 1.00 84.31 107 TYR A C 1
ATOM 853 O O . TYR A 1 107 ? -12.854 3.823 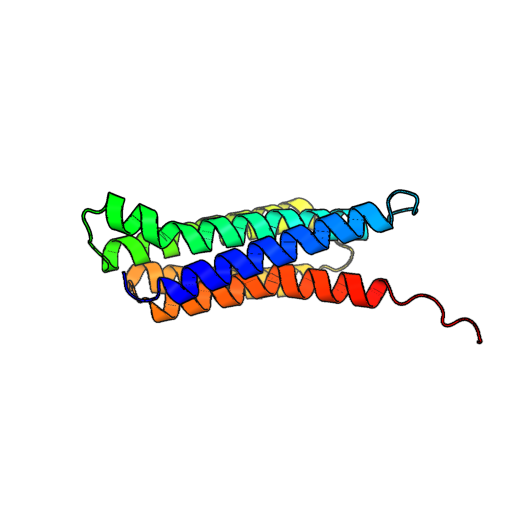-0.818 1.00 84.31 107 TYR A O 1
ATOM 861 N N . ILE A 1 108 ? -15.002 3.177 -0.952 1.00 87.12 108 ILE A N 1
ATOM 862 C CA . ILE A 1 108 ? -14.897 2.630 -2.315 1.00 87.12 108 ILE A CA 1
ATOM 863 C C . ILE A 1 108 ? -14.463 3.707 -3.309 1.00 87.12 108 ILE A C 1
ATOM 865 O O . ILE A 1 108 ? -13.637 3.428 -4.170 1.00 87.12 108 ILE A O 1
ATOM 869 N N . ALA A 1 109 ? -14.982 4.934 -3.205 1.00 90.00 109 ALA A N 1
ATOM 870 C CA . ALA A 1 109 ? -14.600 6.019 -4.109 1.00 90.00 109 ALA A CA 1
ATOM 871 C C . ALA A 1 109 ? -13.104 6.371 -4.005 1.00 90.00 109 ALA A C 1
ATOM 873 O O . ALA A 1 109 ? -12.434 6.546 -5.025 1.00 90.00 109 ALA A O 1
ATOM 874 N N . VAL A 1 110 ? -12.565 6.434 -2.782 1.00 89.94 110 VAL A N 1
ATOM 875 C CA . VAL A 1 110 ? -11.127 6.651 -2.553 1.00 89.94 110 VAL A CA 1
ATOM 876 C C . VAL A 1 110 ? -10.309 5.485 -3.103 1.00 89.94 110 VAL A C 1
ATOM 878 O O . VAL A 1 110 ? -9.361 5.712 -3.850 1.00 89.94 110 VAL A O 1
ATOM 881 N N . ALA A 1 111 ? -10.699 4.247 -2.800 1.00 89.31 111 ALA A N 1
ATOM 882 C CA . ALA A 1 111 ? -9.985 3.064 -3.268 1.00 89.31 111 ALA A CA 1
ATOM 883 C C . ALA A 1 111 ? -10.027 2.923 -4.802 1.00 89.31 111 ALA A C 1
ATOM 885 O O . ALA A 1 111 ? -9.010 2.638 -5.422 1.00 89.31 111 ALA A O 1
ATOM 886 N N . ALA A 1 112 ? -11.162 3.212 -5.445 1.00 90.62 112 ALA A N 1
ATOM 887 C CA . ALA A 1 112 ? -11.276 3.233 -6.903 1.00 90.62 112 ALA A CA 1
ATOM 888 C C . ALA A 1 112 ? -10.369 4.300 -7.539 1.00 90.62 112 ALA A C 1
ATOM 890 O O . ALA A 1 112 ? -9.777 4.062 -8.590 1.00 90.62 112 ALA A O 1
ATOM 891 N N . SER A 1 113 ? -10.226 5.457 -6.884 1.00 93.56 113 SER A N 1
ATOM 892 C CA . SER A 1 113 ? -9.318 6.519 -7.334 1.00 93.56 113 SER A CA 1
ATOM 893 C C . SER A 1 113 ? -7.851 6.087 -7.230 1.00 93.56 113 SER A C 1
ATOM 895 O O . SER A 1 113 ? -7.071 6.361 -8.139 1.00 93.56 113 SER A O 1
ATOM 897 N N . GLN A 1 114 ? -7.485 5.370 -6.162 1.00 94.12 114 GLN A N 1
ATOM 898 C CA . GLN A 1 114 ? -6.149 4.783 -5.995 1.00 94.12 114 GLN A CA 1
ATOM 899 C C . GLN A 1 114 ? -5.866 3.713 -7.056 1.00 94.12 114 GLN A C 1
ATOM 901 O O . GLN A 1 114 ? -4.836 3.780 -7.722 1.00 94.12 114 GLN A O 1
ATOM 906 N N . VAL A 1 115 ? -6.829 2.823 -7.318 1.00 95.75 115 VAL A N 1
ATOM 907 C CA . VAL A 1 115 ? -6.720 1.816 -8.385 1.00 95.75 115 VAL A CA 1
ATOM 908 C C . VAL A 1 115 ? -6.495 2.483 -9.740 1.00 95.75 115 VAL A C 1
ATOM 910 O O . VAL A 1 115 ? -5.589 2.091 -10.472 1.00 95.75 115 VAL A O 1
ATOM 913 N N . ALA A 1 116 ? -7.279 3.510 -10.081 1.00 96.44 116 ALA A N 1
ATOM 914 C CA . ALA A 1 116 ? -7.120 4.240 -11.338 1.00 96.44 116 ALA A CA 1
ATOM 915 C C . ALA A 1 116 ? -5.748 4.931 -11.436 1.00 96.44 116 ALA A C 1
ATOM 917 O O . ALA A 1 116 ? -5.094 4.865 -12.477 1.00 96.44 116 ALA A O 1
ATOM 918 N N . PHE A 1 117 ? -5.288 5.546 -10.344 1.00 97.50 117 PHE A N 1
ATOM 919 C CA . PHE A 1 117 ? -3.973 6.177 -10.259 1.00 97.50 117 PHE A CA 1
ATOM 920 C C . PHE A 1 117 ? -2.830 5.167 -10.453 1.00 97.50 117 PHE A C 1
ATOM 922 O O . PHE A 1 117 ? -1.910 5.408 -11.236 1.00 97.50 117 PHE A O 1
ATOM 929 N N . ASN A 1 118 ? -2.896 4.008 -9.798 1.00 97.62 118 ASN A N 1
ATOM 930 C CA . ASN A 1 118 ? -1.867 2.982 -9.932 1.00 97.62 118 ASN A CA 1
ATOM 931 C C . ASN A 1 118 ? -1.932 2.277 -11.294 1.00 97.62 118 ASN A C 1
ATOM 933 O O . ASN A 1 118 ? -0.882 1.971 -11.849 1.00 97.62 118 ASN A O 1
ATOM 937 N N . LEU A 1 119 ? -3.116 2.101 -11.894 1.00 98.12 119 LEU A N 1
ATOM 938 C CA . LEU A 1 119 ? -3.260 1.630 -13.280 1.00 98.12 119 LEU A CA 1
ATOM 939 C C . LEU A 1 119 ? -2.629 2.598 -14.284 1.00 98.12 119 LEU A C 1
ATOM 941 O O . LEU A 1 119 ? -1.940 2.163 -15.207 1.00 98.12 119 LEU A O 1
ATOM 945 N N . LEU A 1 120 ? -2.803 3.907 -14.083 1.00 98.06 120 LEU A N 1
ATOM 946 C CA . LEU A 1 120 ? -2.086 4.911 -14.866 1.00 98.06 120 LEU A CA 1
ATOM 947 C C . LEU A 1 120 ? -0.572 4.715 -14.719 1.00 98.06 120 LEU A C 1
ATOM 949 O O . LEU A 1 120 ? 0.150 4.730 -15.716 1.00 98.06 120 LEU A O 1
ATOM 953 N N . ASN A 1 121 ? -0.079 4.450 -13.506 1.00 98.38 121 ASN A N 1
ATOM 954 C CA . ASN A 1 121 ? 1.345 4.195 -13.324 1.00 98.38 121 ASN A CA 1
ATOM 955 C C . ASN A 1 121 ? 1.825 2.849 -13.893 1.00 98.38 121 ASN A C 1
ATOM 957 O O . ASN A 1 121 ? 2.976 2.746 -14.306 1.00 98.38 121 ASN A O 1
ATOM 961 N N . VAL A 1 122 ? 0.964 1.832 -13.993 1.00 98.31 122 VAL A N 1
ATOM 962 C CA . VAL A 1 122 ? 1.275 0.596 -14.733 1.00 98.31 122 VAL A CA 1
ATOM 963 C C . VAL A 1 122 ? 1.536 0.904 -16.211 1.00 98.31 122 VAL A C 1
ATOM 965 O O . VAL A 1 122 ? 2.422 0.301 -16.812 1.00 98.31 122 VAL A O 1
ATOM 968 N N . ALA A 1 123 ? 0.827 1.867 -16.804 1.00 97.88 123 ALA A N 1
ATOM 969 C CA . ALA A 1 123 ? 1.106 2.301 -18.172 1.00 97.88 123 ALA A CA 1
ATOM 970 C C . ALA A 1 123 ? 2.394 3.146 -18.259 1.00 97.88 123 ALA A C 1
ATOM 972 O O . ALA A 1 123 ? 3.238 2.916 -19.131 1.00 97.88 123 ALA A O 1
ATOM 973 N N . LEU A 1 124 ? 2.575 4.099 -17.339 1.00 97.75 124 LEU A N 1
ATOM 974 C CA . LEU A 1 124 ? 3.658 5.089 -17.405 1.00 97.75 124 LEU A CA 1
ATOM 975 C C . LEU A 1 124 ? 5.017 4.587 -16.893 1.00 97.75 124 LEU A C 1
ATOM 977 O O . LEU A 1 124 ? 6.042 4.993 -17.426 1.00 97.75 124 LEU A O 1
ATOM 981 N N . GLY A 1 125 ? 5.050 3.716 -15.881 1.00 97.19 125 GLY A N 1
ATOM 982 C CA . GLY A 1 125 ? 6.292 3.231 -15.269 1.00 97.19 125 GLY A CA 1
ATOM 983 C C . GLY A 1 125 ? 7.079 4.306 -14.507 1.00 97.19 125 GLY A C 1
ATOM 984 O O . GLY A 1 125 ? 8.305 4.270 -14.497 1.00 97.19 125 GLY A O 1
ATOM 985 N N . SER A 1 126 ? 6.403 5.274 -13.876 1.00 98.06 126 SER A N 1
ATOM 986 C CA . SER A 1 126 ? 7.048 6.378 -13.154 1.00 98.06 126 SER A CA 1
ATOM 987 C C . SER A 1 126 ? 7.344 6.025 -11.696 1.00 98.06 126 SER A C 1
ATOM 989 O O . SER A 1 126 ? 6.454 5.640 -10.928 1.00 98.06 126 SER A O 1
ATOM 991 N N . VAL A 1 127 ? 8.600 6.221 -11.284 1.00 97.62 127 VAL A N 1
ATOM 992 C CA . VAL A 1 127 ? 9.037 5.995 -9.897 1.00 97.62 127 VAL A CA 1
ATOM 993 C C . VAL A 1 127 ? 8.302 6.914 -8.919 1.00 97.62 127 VAL A C 1
ATOM 995 O O . VAL A 1 127 ? 7.879 6.473 -7.856 1.00 97.62 127 VAL A O 1
ATOM 998 N N . TRP A 1 128 ? 8.061 8.170 -9.300 1.00 97.38 128 TRP A N 1
ATOM 999 C CA . TRP A 1 128 ? 7.388 9.150 -8.447 1.00 97.38 128 TRP A CA 1
ATOM 1000 C C . TRP A 1 128 ? 5.936 8.779 -8.176 1.00 97.38 128 TRP A C 1
ATOM 1002 O O . TRP A 1 128 ? 5.473 8.866 -7.041 1.00 97.38 128 TRP A O 1
ATOM 1012 N N . LEU A 1 129 ? 5.227 8.320 -9.206 1.00 97.94 129 LEU A N 1
ATOM 1013 C CA . LEU A 1 129 ? 3.851 7.863 -9.050 1.00 97.94 129 LEU A CA 1
ATOM 1014 C C . LEU A 1 129 ? 3.793 6.601 -8.179 1.00 97.94 129 LEU A C 1
ATOM 1016 O O . LEU A 1 129 ? 2.931 6.516 -7.311 1.00 97.94 129 LEU A O 1
ATOM 1020 N N . LEU A 1 130 ? 4.751 5.677 -8.319 1.00 98.19 130 LEU A N 1
ATOM 1021 C CA . LEU A 1 130 ? 4.848 4.505 -7.443 1.00 98.19 130 LEU A CA 1
ATOM 1022 C C . LEU A 1 130 ? 5.074 4.917 -5.982 1.00 98.19 130 LEU A C 1
ATOM 1024 O O . LEU A 1 130 ? 4.416 4.399 -5.082 1.00 98.19 130 LEU A O 1
ATOM 1028 N N . MET A 1 131 ? 5.973 5.875 -5.737 1.00 98.06 131 MET A N 1
ATOM 1029 C CA . MET A 1 131 ? 6.237 6.393 -4.392 1.00 98.06 131 MET A CA 1
ATOM 1030 C C . MET A 1 131 ? 4.984 7.029 -3.772 1.00 98.06 131 MET A C 1
ATOM 1032 O O . MET A 1 131 ? 4.668 6.763 -2.612 1.00 98.06 131 MET A O 1
ATOM 1036 N N . ILE A 1 132 ? 4.231 7.816 -4.547 1.00 97.62 132 ILE A N 1
ATOM 1037 C CA . ILE A 1 132 ? 2.957 8.406 -4.106 1.00 97.62 132 ILE A CA 1
ATOM 1038 C C . ILE A 1 132 ? 1.912 7.313 -3.836 1.00 97.62 132 ILE A C 1
ATOM 1040 O O . ILE A 1 132 ? 1.224 7.364 -2.815 1.00 97.62 132 ILE A O 1
ATOM 1044 N N . GLY A 1 133 ? 1.816 6.301 -4.701 1.00 97.00 133 GLY A N 1
ATOM 1045 C CA . GLY A 1 133 ? 0.929 5.150 -4.515 1.00 97.00 133 GLY A CA 1
ATOM 1046 C C . GLY A 1 133 ? 1.219 4.415 -3.205 1.00 97.00 133 GLY A C 1
ATOM 1047 O O . GLY A 1 133 ? 0.324 4.206 -2.393 1.00 97.00 133 GLY A O 1
ATOM 1048 N N . LEU A 1 134 ? 2.489 4.126 -2.920 1.00 97.69 134 LEU A N 1
ATOM 1049 C CA . LEU A 1 134 ? 2.906 3.498 -1.662 1.00 97.69 134 LEU A CA 1
ATOM 1050 C C . LEU A 1 134 ? 2.627 4.373 -0.432 1.00 97.69 134 LEU A C 1
ATOM 1052 O O . LEU A 1 134 ? 2.173 3.868 0.596 1.00 97.69 134 LEU A O 1
ATOM 1056 N N . LEU A 1 135 ? 2.869 5.683 -0.520 1.00 96.62 135 LEU A N 1
ATOM 1057 C CA . LEU A 1 135 ? 2.621 6.605 0.591 1.00 96.62 135 LEU A CA 1
ATOM 1058 C C . LEU A 1 135 ? 1.124 6.725 0.904 1.00 96.62 135 LEU A C 1
ATOM 1060 O O . LEU A 1 135 ? 0.711 6.659 2.063 1.00 96.62 135 LEU A O 1
ATOM 1064 N N . THR A 1 136 ? 0.298 6.874 -0.130 1.00 94.56 136 THR A N 1
ATOM 1065 C CA . THR A 1 136 ? -1.161 6.929 0.022 1.00 94.56 136 THR A CA 1
ATOM 1066 C C . THR A 1 136 ? -1.707 5.606 0.546 1.00 94.56 136 THR A C 1
ATOM 1068 O O . THR A 1 136 ? -2.559 5.612 1.435 1.00 94.56 136 THR A O 1
ATOM 1071 N N . ARG A 1 137 ? -1.146 4.474 0.112 1.00 94.12 137 ARG A N 1
ATOM 1072 C CA . ARG A 1 137 ? -1.458 3.152 0.655 1.00 94.12 137 ARG A CA 1
ATOM 1073 C C . ARG A 1 137 ? -1.137 3.045 2.149 1.00 94.12 137 ARG A C 1
ATOM 1075 O O . ARG A 1 137 ? -1.988 2.615 2.924 1.00 94.12 137 ARG A O 1
ATOM 1082 N N . LEU A 1 138 ? 0.045 3.500 2.573 1.00 95.06 138 LEU A N 1
ATOM 1083 C CA . LEU A 1 138 ? 0.467 3.521 3.981 1.00 95.06 138 LEU A CA 1
ATOM 1084 C C . LEU A 1 138 ? -0.445 4.389 4.861 1.00 95.06 138 LEU A C 1
ATOM 1086 O O . LEU A 1 138 ? -0.646 4.085 6.039 1.00 95.06 138 LEU A O 1
ATOM 1090 N N . SER A 1 139 ? -1.033 5.449 4.298 1.00 92.50 139 SER A N 1
ATOM 1091 C CA . SER A 1 139 ? -1.950 6.315 5.043 1.00 92.50 139 SER A CA 1
ATOM 1092 C C . SER A 1 139 ? -3.168 5.558 5.585 1.00 92.50 139 SER A C 1
ATOM 1094 O O . SER A 1 139 ? -3.692 5.923 6.635 1.00 92.50 139 SER A O 1
ATOM 1096 N N . HIS A 1 140 ? -3.595 4.471 4.932 1.00 88.44 140 HIS A N 1
ATOM 109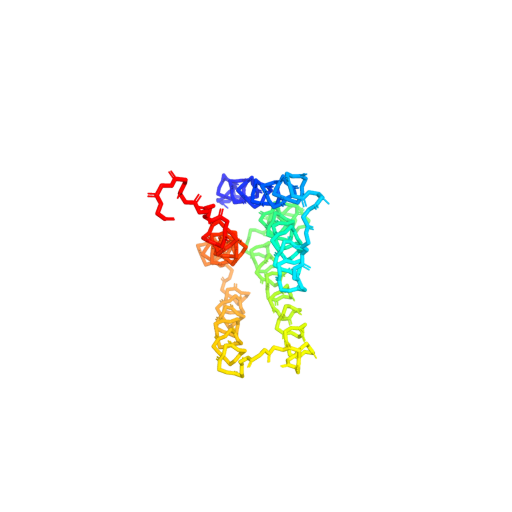7 C CA . HIS A 1 140 ? -4.773 3.721 5.354 1.00 88.44 140 HIS A CA 1
ATOM 1098 C C . HIS A 1 140 ? -4.605 3.052 6.736 1.00 88.44 140 HIS A C 1
ATOM 1100 O O . HIS A 1 140 ? -5.354 3.412 7.654 1.00 88.44 140 HIS A O 1
ATOM 1106 N N . PRO A 1 141 ? -3.615 2.162 6.964 1.00 90.44 141 PRO A N 1
ATOM 1107 C CA . PRO A 1 141 ? -3.369 1.611 8.296 1.00 90.44 141 PRO A CA 1
ATOM 1108 C C . PRO A 1 141 ? -2.971 2.685 9.320 1.00 90.44 141 PRO A C 1
ATOM 1110 O O . PRO A 1 141 ? -3.359 2.575 10.482 1.00 90.44 141 PRO A O 1
ATOM 1113 N N . ALA A 1 142 ? -2.284 3.758 8.911 1.00 91.56 142 ALA A N 1
ATOM 1114 C CA . ALA A 1 142 ? -1.957 4.870 9.807 1.00 91.56 142 ALA A CA 1
ATOM 1115 C C . ALA A 1 142 ? -3.217 5.585 10.338 1.00 91.56 142 ALA A C 1
ATOM 1117 O O . ALA A 1 142 ? -3.340 5.841 11.535 1.00 91.56 142 ALA A O 1
ATOM 1118 N N . LEU A 1 143 ? -4.192 5.866 9.469 1.00 89.25 143 LEU A N 1
ATOM 1119 C CA . LEU A 1 143 ? -5.458 6.490 9.859 1.00 89.25 143 LEU A CA 1
ATOM 1120 C C . LEU A 1 143 ? -6.314 5.565 10.730 1.00 89.25 143 LEU A C 1
ATOM 1122 O O . LEU A 1 143 ? -6.969 6.039 11.661 1.00 89.25 143 LEU A O 1
ATOM 1126 N N . LEU A 1 144 ? -6.305 4.255 10.460 1.00 86.62 144 LEU A N 1
ATOM 1127 C CA . LEU A 1 144 ? -6.951 3.272 11.335 1.00 86.62 144 LEU A CA 1
ATOM 1128 C C . LEU A 1 144 ? -6.315 3.277 12.726 1.00 86.62 144 LEU A C 1
ATOM 1130 O O . LEU A 1 144 ? -7.039 3.319 13.719 1.00 86.62 144 LEU A O 1
ATOM 1134 N N . PHE A 1 145 ? -4.986 3.313 12.798 1.00 87.69 145 PHE A N 1
ATOM 1135 C CA . PHE A 1 145 ? -4.257 3.389 14.059 1.00 87.69 145 PHE A CA 1
ATOM 1136 C C . PHE A 1 145 ? -4.562 4.679 14.835 1.00 87.69 145 PHE A C 1
ATOM 1138 O O . PHE A 1 145 ? -4.859 4.620 16.024 1.00 87.69 145 PHE A O 1
ATOM 1145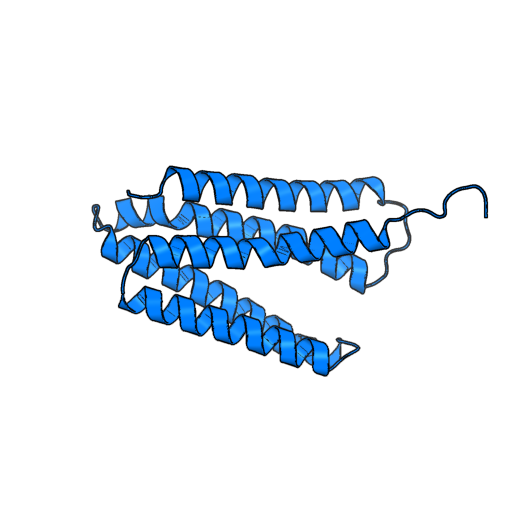 N N . ILE A 1 146 ? -4.613 5.840 14.171 1.00 87.12 146 ILE A N 1
ATOM 1146 C CA . ILE A 1 146 ? -5.011 7.109 14.811 1.00 87.12 146 ILE A CA 1
ATOM 1147 C C . ILE A 1 146 ? -6.427 7.022 15.393 1.00 87.12 146 ILE A C 1
ATOM 1149 O O . ILE A 1 146 ? -6.676 7.537 16.480 1.00 87.12 146 ILE A O 1
ATOM 1153 N N . ARG A 1 147 ? -7.368 6.372 14.695 1.00 84.56 147 ARG A N 1
ATOM 1154 C CA . ARG A 1 147 ? -8.725 6.159 15.228 1.00 84.56 147 ARG A CA 1
ATOM 1155 C C . ARG A 1 147 ? -8.717 5.258 16.454 1.00 84.56 147 ARG A C 1
ATOM 1157 O O . ARG A 1 147 ? -9.432 5.553 17.399 1.00 84.56 147 ARG A O 1
ATOM 1164 N N . VAL A 1 148 ? -7.905 4.201 16.449 1.00 82.50 148 VAL A N 1
ATOM 1165 C CA . VAL A 1 148 ? -7.699 3.369 17.641 1.00 82.50 148 VAL A CA 1
ATOM 1166 C C . VAL A 1 148 ? -7.188 4.240 18.792 1.00 82.50 148 VAL A C 1
ATOM 1168 O O . VAL A 1 148 ? -7.812 4.255 19.838 1.00 82.50 148 VAL A O 1
ATOM 1171 N N . LEU A 1 149 ? -6.156 5.064 18.597 1.00 82.31 149 LEU A N 1
ATOM 1172 C CA . LEU A 1 149 ? -5.649 5.940 19.665 1.00 82.31 149 LEU A CA 1
ATOM 1173 C C . LEU A 1 149 ? -6.681 6.948 20.199 1.00 82.31 149 LEU A C 1
ATOM 1175 O O . LEU A 1 149 ? -6.683 7.235 21.392 1.00 82.31 149 LEU A O 1
ATOM 1179 N N . ARG A 1 150 ? -7.558 7.484 19.341 1.00 81.00 150 ARG A N 1
ATOM 1180 C CA . ARG A 1 150 ? -8.633 8.399 19.765 1.00 81.00 150 ARG A CA 1
ATOM 1181 C C . ARG A 1 150 ? -9.677 7.700 20.628 1.00 81.00 150 ARG A C 1
ATOM 1183 O O . ARG A 1 150 ? -10.086 8.259 21.637 1.00 81.00 150 ARG A O 1
ATOM 1190 N N . ASP A 1 151 ? -10.053 6.481 20.257 1.00 75.31 151 ASP A N 1
ATOM 1191 C CA . ASP A 1 151 ? -11.000 5.671 21.028 1.00 75.31 151 ASP A CA 1
ATOM 1192 C C . ASP A 1 151 ? -10.389 5.200 22.366 1.00 75.31 151 ASP A C 1
ATOM 1194 O O . ASP A 1 151 ? -11.111 4.838 23.287 1.00 75.31 151 ASP A O 1
ATOM 1198 N N . PHE A 1 152 ? -9.056 5.210 22.482 1.00 68.38 152 PHE A N 1
ATOM 1199 C CA . PHE A 1 152 ? -8.309 4.808 23.674 1.00 68.38 152 PHE A CA 1
ATOM 1200 C C . PHE A 1 152 ? -8.139 5.908 24.726 1.00 68.38 152 PHE A C 1
ATOM 1202 O O . PHE A 1 152 ? -7.481 5.633 25.726 1.00 68.38 152 PHE A O 1
ATOM 1209 N N . GLN A 1 153 ? -8.676 7.122 24.545 1.00 61.00 153 GLN A N 1
ATOM 1210 C CA . GLN A 1 153 ? -8.605 8.156 25.585 1.00 61.00 153 GLN A CA 1
ATOM 1211 C C . GLN A 1 153 ? -9.275 7.633 26.873 1.00 61.00 153 GLN A C 1
ATOM 1213 O O . GLN A 1 153 ? -10.496 7.464 26.883 1.00 61.00 153 GLN A O 1
ATOM 1218 N N . PRO A 1 154 ? -8.512 7.321 27.944 1.00 54.78 154 PRO A N 1
ATOM 1219 C CA . PRO A 1 154 ? -9.116 6.891 29.196 1.00 54.78 154 PRO A CA 1
ATOM 1220 C C . PRO A 1 154 ? -9.891 8.073 29.795 1.00 54.78 154 PRO A C 1
ATOM 1222 O O . PRO A 1 154 ? -9.488 9.221 29.574 1.00 54.78 154 PRO A O 1
ATOM 1225 N N . PRO A 1 155 ? -10.973 7.836 30.561 1.00 54.56 155 PRO A N 1
ATOM 1226 C CA . PRO A 1 155 ? -11.572 8.903 31.351 1.00 54.56 155 PRO A CA 1
ATOM 1227 C C . PRO A 1 155 ? -10.471 9.530 32.211 1.00 54.56 155 PRO A C 1
ATOM 1229 O O . PRO A 1 155 ? -9.740 8.827 32.915 1.00 54.56 155 PRO A O 1
ATOM 1232 N N . ILE A 1 156 ? -10.302 10.846 32.094 1.00 59.50 156 ILE A N 1
ATOM 1233 C CA . ILE A 1 156 ? -9.377 11.591 32.943 1.00 59.50 156 ILE A CA 1
ATOM 1234 C C . ILE A 1 156 ? -9.940 11.461 34.357 1.00 59.50 156 ILE A C 1
ATOM 1236 O O . ILE A 1 156 ? -11.076 11.853 34.604 1.00 59.50 156 ILE A O 1
ATOM 1240 N N . ALA A 1 157 ? -9.183 10.852 35.270 1.00 50.97 157 ALA A N 1
ATOM 1241 C CA . ALA A 1 157 ? -9.593 10.757 36.665 1.00 50.97 157 ALA A CA 1
ATOM 1242 C C . ALA A 1 157 ? -9.742 12.183 37.225 1.00 50.97 157 ALA A C 1
ATOM 1244 O O . ALA A 1 157 ? -8.733 12.840 37.481 1.00 50.97 157 ALA A O 1
ATOM 1245 N N . GLY A 1 158 ? -10.981 12.673 37.355 1.00 58.56 158 GLY A N 1
ATOM 1246 C CA . GLY A 1 158 ? -11.251 14.023 37.855 1.00 58.56 158 GLY A CA 1
ATOM 1247 C C . GLY A 1 158 ? -12.505 14.747 37.350 1.00 58.56 158 GLY A C 1
ATOM 1248 O O . GLY A 1 158 ? -12.724 15.858 37.825 1.00 58.56 158 GLY A O 1
ATOM 1249 N N . GLU A 1 159 ? -13.321 14.170 36.459 1.00 41.69 159 GLU A N 1
ATOM 1250 C CA . GLU A 1 159 ? -14.666 14.687 36.112 1.00 41.69 159 GLU A CA 1
ATOM 1251 C C . GLU A 1 159 ? -15.775 13.685 36.450 1.00 41.69 159 GLU A C 1
ATOM 1253 O O . GLU A 1 1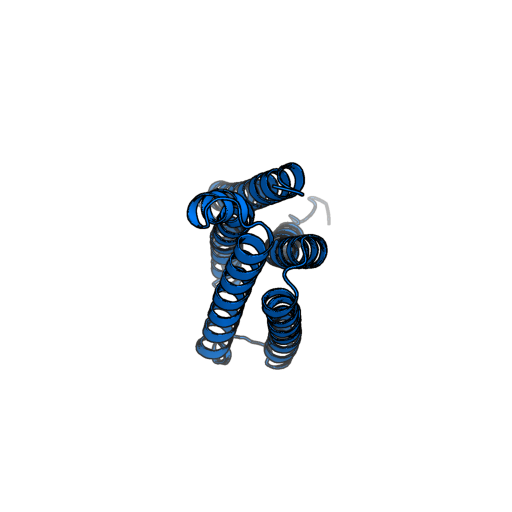59 ? -15.606 12.483 36.133 1.00 41.69 159 GLU A O 1
#

Secondary structure (DSSP, 8-state):
-TTHHHHHHHHHHHHHHHHHHHHHHHHTTTSPPPHHHHHHHHHHHHHHHHHHHHHHTHHHHHHHTTT-HHHHHHHHHHHHHHHHHHHHHHHHHSTTT-S-HHHHHHHHHHHHHHHHHHHHHHHH--HHHHHHHHHHHHHHHHHHHHHHHHHT-PPPTT-

Radius of gyration: 17.58 Å; chains: 1; bounding box: 42×25×56 Å

pLDDT: mean 89.29, std 10.8, range [41.69, 98.56]